Protein AF-A0AA95IXX5-F1 (afdb_monomer)

Secondary structure (DSSP, 8-state):
-----HHHHHHHT------HHHHHHHHHHHHHTT--SSSHHHHHTT-TTS-HHHHHHHHHHHHHTTS-TTS-HHHHHHHHHHHHHHHHHHHHHHH-

Radius of gyration: 15.81 Å; Cα contacts (8 Å, |Δi|>4): 74; chains: 1; bounding box: 34×33×49 Å

Foldseek 3Di:
DPDPDVVVVCVVPVPVPQDPLLLVLLVVVCVVLVPDQACVCCVVLVNNVGTNSVSSSVVSSVLVVVDDPPDDSVVSSVVSVVVCCVSCVVVSVVVD

Structure (mmCIF, N/CA/C/O backbone):
data_AF-A0AA95IXX5-F1
#
_entry.id   AF-A0AA95IXX5-F1
#
loop_
_atom_site.group_PDB
_atom_site.id
_atom_site.type_symbol
_atom_site.label_atom_id
_atom_site.label_alt_id
_atom_site.label_comp_id
_atom_site.label_asym_id
_atom_site.label_entity_id
_atom_site.label_seq_id
_atom_site.pdbx_PDB_ins_code
_atom_site.Cartn_x
_atom_site.Cartn_y
_atom_site.Cartn_z
_atom_site.occupancy
_atom_site.B_iso_or_equiv
_atom_site.auth_seq_id
_atom_site.auth_comp_id
_atom_site.auth_asym_id
_atom_site.auth_atom_id
_atom_site.pdbx_PDB_model_num
ATOM 1 N N . MET A 1 1 ? -12.389 22.832 -36.471 1.00 48.38 1 MET A N 1
ATOM 2 C CA . MET A 1 1 ? -11.699 22.339 -35.260 1.00 48.38 1 MET A CA 1
ATOM 3 C C . MET A 1 1 ? -12.531 21.217 -34.672 1.00 48.38 1 MET A C 1
ATOM 5 O O . MET A 1 1 ? -13.724 21.449 -34.508 1.00 48.38 1 MET A O 1
ATOM 9 N N . PRO A 1 2 ? -11.972 20.029 -34.395 1.00 60.81 2 PRO A N 1
ATOM 10 C CA . PRO A 1 2 ? -12.701 19.025 -33.633 1.00 60.81 2 PRO A CA 1
ATOM 11 C C . PRO A 1 2 ? -12.944 19.584 -32.226 1.00 60.81 2 PRO A C 1
ATOM 13 O O . PRO A 1 2 ? -12.017 20.066 -31.574 1.00 60.81 2 PRO A O 1
ATOM 16 N N . VAL A 1 3 ? -14.204 19.593 -31.801 1.00 70.75 3 VAL A N 1
ATOM 17 C CA . VAL A 1 3 ? -14.589 19.969 -30.441 1.00 70.75 3 VAL A CA 1
ATOM 18 C C . VAL A 1 3 ? -14.249 18.776 -29.565 1.00 70.75 3 VAL A C 1
ATOM 20 O O . VAL A 1 3 ? -14.853 17.715 -29.695 1.00 70.75 3 VAL A O 1
ATOM 23 N N . ILE A 1 4 ? -13.221 18.925 -28.736 1.00 72.00 4 ILE A N 1
ATOM 24 C CA . ILE A 1 4 ? -12.870 17.910 -27.751 1.00 72.00 4 ILE A CA 1
ATOM 25 C C . ILE A 1 4 ? -13.918 17.982 -26.641 1.00 72.00 4 ILE A C 1
ATOM 27 O O . ILE A 1 4 ? -14.015 18.986 -25.937 1.00 72.00 4 ILE A O 1
ATOM 31 N N . ASP A 1 5 ? -14.712 16.924 -26.508 1.00 80.62 5 ASP A N 1
ATOM 32 C CA . ASP A 1 5 ? -15.669 16.774 -25.418 1.00 80.62 5 ASP A CA 1
ATOM 33 C C . ASP A 1 5 ? -14.917 16.354 -24.144 1.00 80.62 5 ASP A C 1
ATOM 35 O O . ASP A 1 5 ? -14.542 15.194 -23.945 1.00 80.62 5 ASP A O 1
ATOM 39 N N . TYR A 1 6 ? -14.647 17.341 -23.290 1.00 69.25 6 TYR A N 1
ATOM 40 C CA . TYR A 1 6 ? -13.951 17.142 -22.022 1.00 69.25 6 TYR A CA 1
ATOM 41 C C . TYR A 1 6 ? -14.753 16.300 -21.021 1.00 69.25 6 TYR A C 1
ATOM 43 O O . TYR A 1 6 ? -14.145 15.676 -20.149 1.00 69.25 6 TYR A O 1
ATOM 51 N N . GLU A 1 7 ? -16.085 16.246 -21.130 1.00 71.00 7 GLU A N 1
ATOM 52 C CA . GLU A 1 7 ? -16.908 15.380 -20.281 1.00 71.00 7 GLU A CA 1
ATOM 53 C C . GLU A 1 7 ? -16.786 13.921 -20.715 1.00 71.00 7 GLU A C 1
ATOM 55 O O . GLU A 1 7 ? -16.570 13.053 -19.866 1.00 71.00 7 GLU A O 1
ATOM 60 N N . GLN A 1 8 ? -16.811 13.648 -22.023 1.00 67.94 8 GLN A N 1
ATOM 61 C CA . GLN A 1 8 ? -16.543 12.304 -22.548 1.00 67.94 8 GLN A CA 1
ATOM 62 C C . GLN A 1 8 ? -15.124 11.840 -22.225 1.00 67.94 8 GLN A C 1
ATOM 64 O O . GLN A 1 8 ? -14.942 10.699 -21.805 1.00 67.94 8 GLN A O 1
ATOM 69 N N . LEU A 1 9 ? -14.123 12.721 -22.329 1.00 65.75 9 LEU A N 1
ATOM 70 C CA . LEU A 1 9 ? -12.763 12.401 -21.888 1.00 65.75 9 LEU A CA 1
ATOM 71 C C . LEU A 1 9 ? -12.697 12.125 -20.384 1.00 65.75 9 LEU A C 1
ATOM 73 O O . LEU A 1 9 ? -12.040 11.175 -19.985 1.00 65.75 9 LEU A O 1
ATOM 77 N N . ARG A 1 10 ? -13.396 12.890 -19.538 1.00 58.09 10 ARG A N 1
ATOM 78 C CA . ARG A 1 10 ? -13.449 12.631 -18.088 1.00 58.09 10 ARG A CA 1
ATOM 79 C C . ARG A 1 10 ? -14.148 11.320 -17.736 1.00 58.09 10 ARG A C 1
ATOM 81 O O . ARG A 1 10 ? -13.743 10.665 -16.781 1.00 58.09 10 ARG A O 1
ATOM 88 N N . GLN A 1 11 ? -15.189 10.940 -18.473 1.00 58.00 11 GLN A N 1
ATOM 89 C CA . GLN A 1 11 ? -15.892 9.673 -18.268 1.00 58.00 11 GLN A CA 1
ATOM 90 C C . GLN A 1 11 ? -15.085 8.476 -18.789 1.00 58.00 11 GLN A C 1
ATOM 92 O O . GLN A 1 11 ? -15.045 7.446 -18.119 1.00 58.00 11 GLN A O 1
ATOM 97 N N . ALA A 1 12 ? -14.407 8.626 -19.932 1.00 57.88 12 ALA A N 1
ATOM 98 C CA . ALA A 1 12 ? -13.519 7.615 -20.505 1.00 57.88 12 ALA A CA 1
ATOM 99 C C . ALA A 1 12 ? -12.213 7.460 -19.709 1.00 57.88 12 ALA A C 1
ATOM 101 O O . ALA A 1 12 ? -11.683 6.361 -19.587 1.00 57.88 12 ALA A O 1
ATOM 102 N N . MET A 1 13 ? -11.716 8.554 -19.129 1.00 54.12 13 MET A N 1
ATOM 103 C CA . MET A 1 13 ? -10.560 8.591 -18.241 1.00 54.12 13 MET A CA 1
ATOM 104 C C . MET A 1 13 ? -10.978 8.596 -16.775 1.00 54.12 13 MET A C 1
ATOM 106 O O . MET A 1 13 ? -10.313 9.281 -16.006 1.00 54.12 13 MET A O 1
ATOM 110 N N . LYS A 1 14 ? -12.046 7.905 -16.346 1.00 49.97 14 LYS A N 1
ATOM 111 C CA . LYS A 1 14 ? -12.239 7.690 -14.903 1.00 49.97 14 LYS A CA 1
ATOM 112 C C . LYS A 1 14 ? -10.989 6.955 -14.414 1.00 49.97 14 LYS A C 1
ATOM 114 O O . LYS A 1 14 ? -10.883 5.756 -14.667 1.00 49.97 14 LYS A O 1
ATOM 119 N N . PRO A 1 15 ? -10.018 7.635 -13.773 1.00 56.25 15 PRO A N 1
ATOM 120 C CA . PRO A 1 15 ? -8.970 6.884 -13.117 1.00 56.25 15 PRO A CA 1
ATOM 121 C C . PRO A 1 15 ? -9.706 6.094 -12.040 1.00 56.25 15 PRO A C 1
ATOM 123 O O . PRO A 1 15 ? -10.640 6.648 -11.454 1.00 56.25 15 PRO A O 1
ATOM 126 N N . ASP A 1 16 ? -9.349 4.831 -11.807 1.00 65.00 16 ASP A N 1
ATOM 127 C CA . ASP A 1 16 ? -9.886 4.085 -10.665 1.00 65.00 16 ASP A CA 1
ATOM 128 C C . ASP A 1 16 ? -9.915 5.026 -9.465 1.00 65.00 16 ASP A C 1
ATOM 130 O O . ASP A 1 16 ? -8.875 5.564 -9.071 1.00 65.00 16 ASP A O 1
ATOM 134 N N . LEU A 1 17 ? -11.122 5.397 -9.032 1.00 77.69 17 LEU A N 1
ATOM 135 C CA . LEU A 1 17 ? -11.292 6.564 -8.184 1.00 77.69 17 LEU A CA 1
ATOM 136 C C . LEU A 1 17 ? -10.877 6.130 -6.784 1.00 77.69 17 LEU A C 1
ATOM 138 O O . LEU A 1 17 ? -11.660 5.535 -6.050 1.00 77.69 17 LEU A O 1
ATOM 142 N N . ILE A 1 18 ? -9.602 6.342 -6.469 1.00 85.44 18 ILE A N 1
ATOM 143 C CA . ILE A 1 18 ? -9.003 5.927 -5.206 1.00 85.44 18 ILE A CA 1
ATO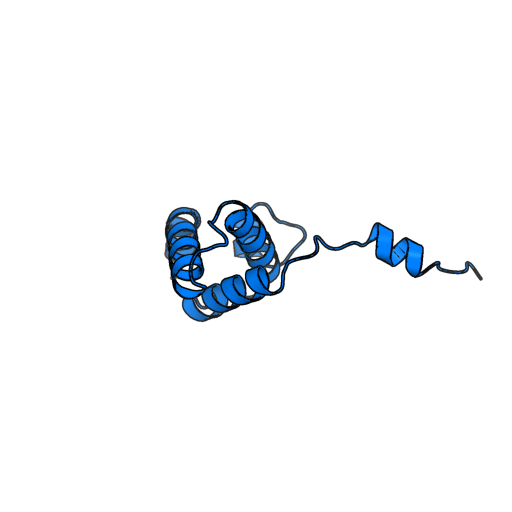M 144 C C . ILE A 1 18 ? -9.587 6.801 -4.099 1.00 85.44 18 ILE A C 1
ATOM 146 O O . ILE A 1 18 ? -9.540 8.031 -4.183 1.00 85.44 18 ILE A O 1
ATOM 150 N N . SER A 1 19 ? -10.130 6.175 -3.057 1.00 90.75 19 SER A N 1
ATOM 151 C CA . SER A 1 19 ? -10.676 6.887 -1.911 1.00 90.75 19 SER A CA 1
ATOM 152 C C . SER A 1 19 ? -9.584 7.676 -1.185 1.00 90.75 19 SER A C 1
ATOM 154 O O . SER A 1 19 ? -8.394 7.337 -1.211 1.00 90.75 19 SER A O 1
ATOM 156 N N . GLN A 1 20 ? -9.992 8.740 -0.492 1.00 91.12 20 GLN A N 1
ATOM 157 C CA . GLN A 1 20 ? -9.061 9.522 0.319 1.00 91.12 20 GLN A CA 1
ATOM 158 C C . GLN A 1 20 ? -8.435 8.669 1.435 1.00 91.12 20 GLN A C 1
ATOM 160 O O . GLN A 1 20 ? -7.275 8.868 1.784 1.00 91.12 20 GLN A O 1
ATOM 165 N N . GLU A 1 21 ? -9.176 7.700 1.971 1.00 92.12 21 GLU A N 1
ATOM 166 C CA . GLU A 1 21 ? -8.690 6.762 2.989 1.00 92.12 21 GLU A CA 1
ATOM 167 C C . GLU A 1 21 ? -7.596 5.851 2.438 1.00 92.12 21 GLU A C 1
ATOM 169 O O . GLU A 1 21 ? -6.522 5.773 3.032 1.00 92.12 21 GLU A O 1
ATOM 174 N N . ALA A 1 22 ? -7.810 5.257 1.260 1.00 93.88 22 ALA A N 1
ATOM 175 C CA . ALA A 1 22 ? -6.800 4.452 0.578 1.00 93.88 22 ALA A CA 1
ATOM 176 C C . ALA A 1 22 ? -5.532 5.270 0.303 1.00 93.88 22 ALA A C 1
ATOM 178 O O . ALA A 1 22 ? -4.416 4.800 0.532 1.00 93.88 22 ALA A O 1
ATOM 179 N N . CYS A 1 23 ? -5.698 6.525 -0.126 1.00 94.31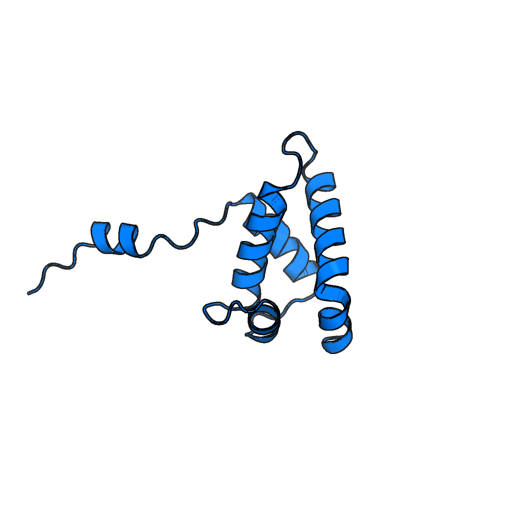 23 CYS A N 1
ATOM 180 C CA . CYS A 1 23 ? -4.580 7.445 -0.314 1.00 94.31 23 CYS A CA 1
ATOM 181 C C . CYS A 1 23 ? -3.819 7.705 0.990 1.00 94.31 23 CYS A C 1
ATOM 183 O O . CYS A 1 23 ? -2.590 7.699 0.982 1.00 94.31 23 CYS A O 1
ATOM 185 N N . ASN A 1 24 ? -4.526 7.926 2.100 1.00 95.56 24 ASN A N 1
ATOM 186 C CA . ASN A 1 24 ? -3.910 8.213 3.392 1.00 95.56 24 ASN A CA 1
ATOM 187 C C . ASN A 1 24 ? -3.100 7.018 3.909 1.00 95.56 24 ASN A C 1
ATOM 189 O O . ASN A 1 24 ? -1.936 7.200 4.259 1.00 95.56 24 ASN A O 1
ATOM 193 N N . PHE A 1 25 ? -3.669 5.810 3.894 1.00 96.00 25 PHE A N 1
ATOM 194 C CA . PHE A 1 25 ? -2.962 4.611 4.352 1.00 96.00 25 PHE A CA 1
ATOM 195 C C . PHE A 1 25 ? -1.766 4.272 3.459 1.00 96.00 25 PHE A C 1
ATOM 197 O O . PHE A 1 25 ? -0.679 4.002 3.962 1.00 96.00 25 PHE A O 1
ATOM 204 N N . ALA A 1 26 ? -1.912 4.379 2.135 1.00 96.25 26 ALA A N 1
ATOM 205 C CA . ALA A 1 26 ? -0.787 4.186 1.224 1.00 96.25 26 ALA A CA 1
ATOM 206 C C . ALA A 1 26 ? 0.324 5.225 1.447 1.00 96.25 26 ALA A C 1
ATOM 208 O O . ALA A 1 26 ? 1.499 4.878 1.431 1.00 96.25 26 ALA A O 1
ATOM 209 N N . ASN A 1 27 ? -0.021 6.494 1.689 1.00 96.00 27 ASN A N 1
ATOM 210 C CA . ASN A 1 27 ? 0.974 7.526 1.985 1.00 96.00 27 ASN A CA 1
ATOM 211 C C . ASN A 1 27 ? 1.688 7.276 3.324 1.00 96.00 27 ASN A C 1
ATOM 213 O O . ASN A 1 27 ? 2.880 7.560 3.424 1.00 96.00 27 ASN A O 1
ATOM 217 N N . GLN A 1 28 ? 0.993 6.729 4.328 1.00 96.81 28 GLN A N 1
ATOM 218 C CA . GLN A 1 28 ? 1.622 6.303 5.581 1.00 96.81 28 GLN A CA 1
ATOM 219 C C . GLN A 1 28 ? 2.628 5.169 5.341 1.00 96.81 28 GLN A C 1
ATOM 221 O O . GLN A 1 28 ? 3.770 5.296 5.770 1.00 96.81 28 GLN A O 1
ATOM 226 N N . LEU A 1 29 ? 2.267 4.142 4.562 1.00 95.88 29 LEU A N 1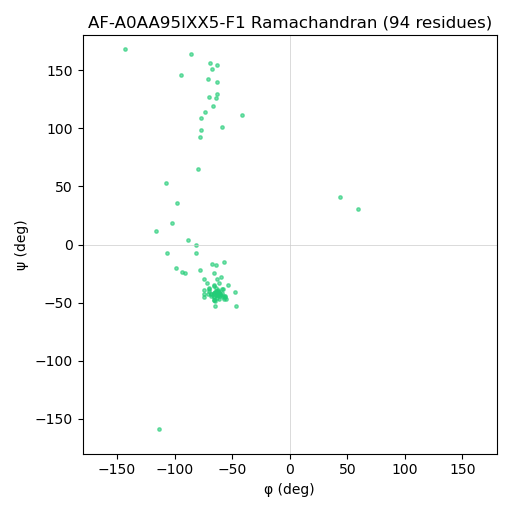
ATOM 227 C CA . LEU A 1 29 ? 3.195 3.072 4.173 1.00 95.88 29 LEU A CA 1
ATOM 228 C C . LEU A 1 29 ? 4.396 3.598 3.371 1.00 95.88 29 LEU A C 1
ATOM 230 O O . LEU A 1 29 ? 5.529 3.205 3.631 1.00 95.88 29 LEU A O 1
ATOM 234 N N . ILE A 1 30 ? 4.172 4.511 2.417 1.00 94.88 30 ILE A N 1
ATOM 235 C CA . ILE A 1 30 ? 5.250 5.139 1.631 1.00 94.88 30 ILE A CA 1
ATOM 236 C C . ILE A 1 30 ? 6.250 5.837 2.550 1.00 94.88 30 ILE A C 1
ATOM 238 O O . ILE A 1 30 ? 7.456 5.705 2.350 1.00 94.88 30 ILE A O 1
ATOM 242 N N . ALA A 1 31 ? 5.752 6.587 3.534 1.00 94.75 31 ALA A N 1
ATOM 243 C CA . ALA A 1 31 ? 6.596 7.285 4.490 1.00 94.75 31 ALA A CA 1
ATOM 244 C C . ALA A 1 31 ? 7.331 6.308 5.420 1.00 94.75 31 ALA A C 1
ATOM 246 O O . ALA A 1 31 ? 8.520 6.492 5.662 1.00 94.75 31 ALA A O 1
ATOM 247 N N . GLU A 1 32 ? 6.641 5.274 5.908 1.00 94.94 32 GLU A N 1
ATOM 248 C CA . GLU A 1 32 ? 7.179 4.298 6.859 1.00 94.94 32 GLU A CA 1
ATOM 249 C C . GLU A 1 32 ? 8.270 3.406 6.245 1.00 94.94 32 GLU A C 1
ATOM 251 O O . GLU A 1 32 ? 9.303 3.187 6.871 1.00 94.94 32 GLU A O 1
ATOM 256 N N . TYR A 1 33 ? 8.071 2.935 5.012 1.00 91.94 33 TYR A N 1
ATOM 257 C CA . TYR A 1 33 ? 9.007 2.055 4.298 1.00 91.94 33 TYR A CA 1
ATOM 258 C C . TYR A 1 33 ? 9.836 2.795 3.243 1.00 91.94 33 TYR A C 1
ATOM 260 O O . TYR A 1 33 ? 10.355 2.174 2.318 1.00 91.94 33 TYR A O 1
ATOM 268 N N . HIS A 1 34 ? 9.911 4.127 3.334 1.00 91.38 34 HIS A N 1
ATOM 269 C CA . HIS A 1 34 ? 10.676 4.992 2.428 1.00 91.38 34 HIS A CA 1
ATOM 270 C C . HIS A 1 34 ? 10.532 4.629 0.936 1.00 91.38 34 HIS A C 1
ATOM 272 O O . HIS A 1 34 ? 11.500 4.662 0.174 1.00 91.38 34 HIS A O 1
ATOM 278 N N . ILE A 1 35 ? 9.313 4.281 0.509 1.00 89.69 35 ILE A N 1
ATOM 279 C CA . ILE A 1 35 ? 9.064 3.746 -0.832 1.00 89.69 35 ILE A CA 1
ATOM 280 C C . ILE A 1 35 ? 9.336 4.829 -1.874 1.00 89.69 35 ILE A C 1
ATOM 282 O O . ILE A 1 35 ? 8.674 5.873 -1.920 1.00 89.69 35 ILE A O 1
ATOM 286 N N . ILE A 1 36 ? 10.297 4.561 -2.752 1.00 90.25 36 ILE A N 1
ATOM 287 C CA . ILE A 1 36 ? 10.685 5.475 -3.824 1.00 90.25 36 ILE A CA 1
ATOM 288 C C . ILE A 1 36 ? 9.581 5.519 -4.884 1.00 90.25 36 ILE A C 1
ATOM 290 O O . ILE A 1 36 ? 8.956 4.513 -5.219 1.00 90.25 36 ILE A O 1
ATOM 294 N N . ASN A 1 37 ? 9.340 6.707 -5.439 1.00 90.50 37 ASN A N 1
ATOM 295 C CA . ASN A 1 37 ? 8.386 6.892 -6.527 1.00 90.50 37 ASN A CA 1
ATOM 296 C C . ASN A 1 37 ? 8.985 6.478 -7.885 1.00 90.50 37 ASN A C 1
ATOM 298 O O . ASN A 1 37 ? 9.216 7.320 -8.752 1.00 90.50 37 ASN A O 1
ATOM 302 N N . ASN A 1 38 ? 9.289 5.192 -8.037 1.00 89.69 38 ASN A N 1
ATOM 303 C CA . ASN A 1 38 ? 9.829 4.584 -9.255 1.00 89.69 38 ASN A CA 1
ATOM 304 C C . ASN A 1 38 ? 8.818 3.596 -9.868 1.00 89.69 38 ASN A C 1
ATOM 306 O O . ASN A 1 38 ? 7.618 3.726 -9.628 1.00 89.69 38 ASN A O 1
ATOM 310 N N . ALA A 1 39 ? 9.283 2.660 -10.697 1.00 89.19 39 ALA A N 1
ATOM 311 C CA . ALA A 1 39 ? 8.448 1.611 -11.277 1.00 89.19 39 ALA A CA 1
ATOM 312 C C . ALA A 1 39 ? 8.557 0.270 -10.529 1.00 89.19 39 ALA A C 1
ATOM 314 O O . ALA A 1 39 ? 7.636 -0.526 -10.626 1.00 89.19 39 ALA A O 1
ATOM 315 N N . ASP A 1 40 ? 9.615 0.029 -9.751 1.00 89.50 40 ASP A N 1
ATOM 316 C CA . ASP A 1 40 ? 9.966 -1.300 -9.225 1.00 89.50 40 ASP A CA 1
ATOM 317 C C . ASP A 1 40 ? 8.841 -1.976 -8.429 1.00 89.50 40 ASP A C 1
ATOM 319 O O . ASP A 1 40 ? 8.530 -3.144 -8.660 1.00 89.50 40 ASP A O 1
ATOM 323 N N . LEU A 1 41 ? 8.196 -1.251 -7.506 1.00 89.56 41 LEU A N 1
ATOM 324 C CA . LEU A 1 41 ? 7.083 -1.808 -6.731 1.00 89.56 41 LEU A CA 1
ATOM 325 C C . LEU A 1 41 ? 5.846 -2.005 -7.615 1.00 89.56 41 LEU A C 1
ATOM 327 O O . LEU A 1 41 ? 5.137 -2.994 -7.467 1.00 89.56 41 LEU A O 1
ATOM 331 N N . ALA A 1 42 ? 5.592 -1.092 -8.554 1.00 91.69 42 ALA A N 1
ATOM 332 C CA . ALA A 1 42 ? 4.493 -1.252 -9.50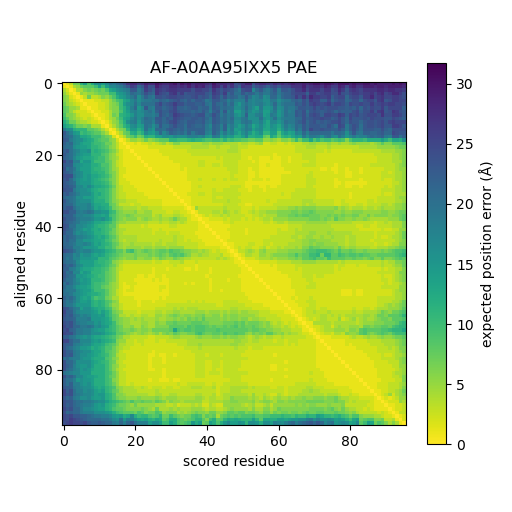0 1.00 91.69 42 ALA A CA 1
ATOM 333 C C . ALA A 1 42 ? 4.705 -2.471 -10.413 1.00 91.69 42 ALA A C 1
ATOM 335 O O . ALA A 1 42 ? 3.772 -3.238 -10.627 1.00 91.69 42 ALA A O 1
ATOM 336 N N . GLU A 1 43 ? 5.927 -2.703 -10.889 1.00 90.94 43 GLU A N 1
ATOM 337 C CA . GLU A 1 43 ? 6.300 -3.896 -11.653 1.00 90.94 43 GLU A CA 1
ATOM 338 C C . GLU A 1 43 ? 6.150 -5.167 -10.817 1.00 90.94 43 GLU A C 1
ATOM 340 O O . GLU A 1 43 ? 5.575 -6.143 -11.296 1.00 90.94 43 GLU A O 1
ATOM 345 N N . TRP A 1 44 ? 6.576 -5.140 -9.550 1.00 89.88 44 TRP A N 1
ATOM 346 C CA . TRP A 1 44 ? 6.369 -6.249 -8.615 1.00 89.88 44 TRP A CA 1
ATOM 347 C C . TRP A 1 44 ? 4.887 -6.599 -8.446 1.00 89.88 44 TRP A C 1
ATOM 349 O O . TRP A 1 44 ? 4.510 -7.765 -8.360 1.00 89.88 44 TRP A O 1
ATOM 359 N N . MET A 1 45 ? 4.035 -5.576 -8.428 1.00 90.12 45 MET A N 1
ATOM 360 C CA . MET A 1 45 ? 2.583 -5.700 -8.312 1.00 90.12 45 MET A CA 1
ATOM 361 C C . MET A 1 45 ? 1.888 -6.033 -9.638 1.00 90.12 45 MET A C 1
ATOM 363 O O . MET A 1 45 ? 0.666 -6.171 -9.650 1.00 90.12 45 MET A O 1
ATOM 367 N N . ASN A 1 46 ? 2.638 -6.173 -10.739 1.00 89.62 46 ASN A N 1
ATOM 368 C CA . ASN A 1 46 ? 2.115 -6.347 -12.097 1.00 89.62 46 ASN A CA 1
ATOM 369 C C . ASN A 1 46 ? 1.220 -5.171 -12.563 1.00 89.62 46 ASN A C 1
ATOM 371 O O . ASN A 1 46 ? 0.297 -5.333 -13.358 1.00 89.62 46 ASN A O 1
ATOM 375 N N . GLU A 1 47 ? 1.501 -3.964 -12.065 1.00 87.94 47 GLU A N 1
ATOM 376 C CA . GLU A 1 47 ? 0.786 -2.710 -12.332 1.00 87.94 47 GLU A CA 1
ATOM 377 C C . GLU A 1 47 ? 1.613 -1.777 -13.237 1.00 87.94 47 GLU A C 1
ATOM 379 O O . GLU A 1 47 ? 1.831 -0.602 -12.937 1.00 87.94 47 GLU A O 1
ATOM 384 N N . HIS A 1 48 ? 2.068 -2.292 -14.383 1.00 83.50 48 HIS A N 1
ATOM 385 C CA . HIS A 1 48 ? 3.001 -1.613 -15.302 1.00 83.50 48 HIS A CA 1
ATOM 386 C C . HIS A 1 48 ? 2.546 -0.241 -15.829 1.0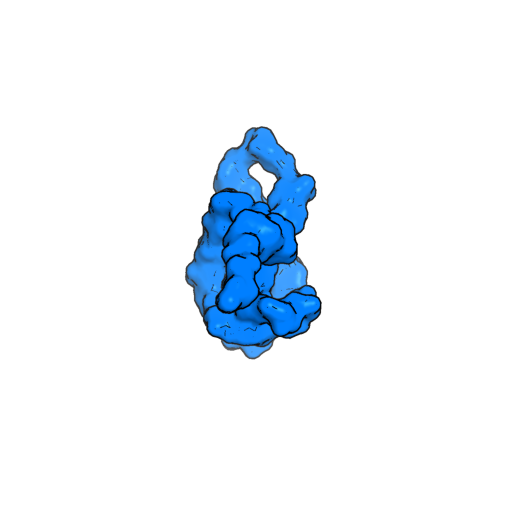0 83.50 48 HIS A C 1
ATOM 388 O O . HIS A 1 48 ? 3.333 0.506 -16.404 1.00 83.50 48 HIS A O 1
ATOM 394 N N . HIS A 1 49 ? 1.268 0.096 -15.676 1.00 83.44 49 HIS A N 1
ATOM 395 C CA . HIS A 1 49 ? 0.694 1.353 -16.144 1.00 83.44 49 HIS A CA 1
ATOM 396 C C . HIS A 1 49 ? 0.801 2.489 -15.110 1.00 83.44 49 HIS A C 1
ATOM 398 O O . HIS A 1 49 ? 0.272 3.582 -15.338 1.00 83.44 49 HIS A O 1
ATOM 404 N N . CYS A 1 50 ? 1.445 2.257 -13.961 1.00 87.31 50 CYS A N 1
ATOM 405 C CA . CYS A 1 50 ? 1.578 3.254 -12.907 1.00 87.31 50 CYS A CA 1
ATOM 406 C C . CYS A 1 50 ? 2.933 3.207 -12.183 1.00 87.31 50 CYS A C 1
ATOM 408 O O . CYS A 1 50 ? 3.731 2.301 -12.377 1.00 87.31 50 CYS A O 1
ATOM 410 N N . ASN A 1 51 ? 3.210 4.237 -11.376 1.00 91.81 51 ASN A N 1
ATOM 411 C CA . ASN A 1 51 ? 4.383 4.271 -10.500 1.00 91.81 51 ASN A CA 1
ATOM 412 C C . ASN A 1 51 ? 4.090 3.586 -9.159 1.00 91.81 51 ASN A C 1
ATOM 414 O O . ASN A 1 51 ? 2.930 3.412 -8.782 1.00 91.81 51 ASN A O 1
ATOM 418 N N . SER A 1 52 ? 5.143 3.259 -8.412 1.00 92.12 52 SER A N 1
ATOM 419 C CA . SER A 1 52 ? 5.107 2.591 -7.107 1.00 92.12 52 SER A CA 1
ATOM 420 C C . SER A 1 52 ? 4.101 3.224 -6.140 1.00 92.12 52 SER A C 1
ATOM 422 O O . SER A 1 52 ? 3.352 2.522 -5.463 1.00 92.12 52 SER A O 1
ATOM 424 N N . HIS A 1 53 ? 4.009 4.558 -6.106 1.00 94.38 53 HIS A N 1
ATOM 425 C CA . HIS A 1 53 ? 3.064 5.258 -5.229 1.00 94.38 53 HIS A CA 1
ATOM 426 C C . HIS A 1 53 ? 1.609 5.047 -5.647 1.00 94.38 53 HIS A C 1
ATOM 428 O O . HIS A 1 53 ? 0.746 4.815 -4.802 1.00 94.38 53 HIS A O 1
ATOM 434 N N . ARG A 1 54 ? 1.312 5.135 -6.946 1.00 92.56 54 ARG A N 1
ATOM 435 C CA . ARG A 1 54 ? -0.039 4.907 -7.469 1.00 92.56 54 ARG A CA 1
ATOM 436 C C . ARG A 1 54 ? -0.434 3.435 -7.366 1.00 92.56 54 ARG A C 1
ATOM 438 O O . ARG A 1 54 ? -1.568 3.174 -6.972 1.00 92.56 54 ARG A O 1
ATOM 445 N N . ALA A 1 55 ? 0.485 2.509 -7.634 1.00 93.62 55 ALA A N 1
ATOM 446 C CA . ALA A 1 55 ? 0.272 1.076 -7.444 1.00 93.62 55 ALA A CA 1
ATOM 447 C C . ALA A 1 55 ? -0.112 0.775 -5.991 1.00 93.62 55 ALA A C 1
ATOM 449 O O . ALA A 1 55 ? -1.129 0.131 -5.735 1.00 93.62 55 ALA A O 1
ATOM 450 N N . LEU A 1 56 ? 0.624 1.341 -5.027 1.00 94.50 56 LEU A N 1
ATOM 451 C CA . LEU A 1 56 ? 0.336 1.135 -3.611 1.00 94.50 56 LEU A CA 1
ATOM 452 C C . LEU A 1 56 ? -1.021 1.710 -3.192 1.00 94.50 56 LEU A C 1
ATOM 454 O O . LEU A 1 56 ? -1.738 1.099 -2.406 1.00 94.50 56 LEU A O 1
ATOM 458 N N . ARG A 1 57 ? -1.413 2.860 -3.746 1.00 95.12 57 ARG A N 1
ATOM 459 C CA . ARG A 1 57 ? -2.740 3.451 -3.514 1.00 95.12 57 ARG A CA 1
ATOM 460 C C . ARG A 1 57 ? -3.871 2.576 -4.062 1.00 95.12 57 ARG A C 1
ATOM 462 O O . ARG A 1 57 ? -4.892 2.427 -3.394 1.00 95.12 57 ARG A O 1
ATOM 469 N N . LEU A 1 58 ? -3.687 1.974 -5.239 1.00 92.69 58 LEU A N 1
ATOM 470 C CA . LEU A 1 58 ? -4.642 1.014 -5.807 1.00 92.69 58 LEU A CA 1
ATOM 471 C C . LEU A 1 58 ? -4.728 -0.254 -4.955 1.00 92.69 58 LEU A C 1
ATOM 473 O O . LEU A 1 58 ? -5.821 -0.750 -4.692 1.00 92.69 58 LEU A O 1
ATOM 477 N N . TRP A 1 59 ? -3.595 -0.758 -4.474 1.00 94.69 59 TRP A N 1
ATOM 478 C CA . TRP A 1 59 ? -3.582 -1.910 -3.579 1.00 94.69 59 TRP A CA 1
ATOM 479 C C . TRP A 1 59 ? -4.242 -1.607 -2.237 1.00 94.69 59 TRP A C 1
ATOM 481 O O . TRP A 1 59 ? -5.109 -2.369 -1.824 1.00 94.69 59 TRP A O 1
ATOM 491 N N . ALA A 1 60 ? -3.954 -0.463 -1.613 1.00 94.62 60 ALA A N 1
ATOM 492 C CA . ALA A 1 60 ? -4.613 -0.050 -0.375 1.00 94.62 60 ALA A CA 1
ATOM 493 C C . ALA A 1 60 ? -6.136 0.066 -0.555 1.00 94.62 60 ALA A C 1
ATOM 495 O O . ALA A 1 60 ? -6.895 -0.354 0.314 1.00 94.62 60 ALA A O 1
ATOM 496 N N . GLN A 1 61 ? -6.598 0.559 -1.710 1.00 93.94 61 GLN A N 1
ATOM 497 C CA . GLN A 1 61 ? -8.021 0.588 -2.060 1.00 93.94 61 GLN A CA 1
ATOM 498 C C . GLN A 1 61 ? -8.638 -0.816 -2.137 1.00 93.94 61 GLN A C 1
ATOM 500 O O . GLN A 1 61 ? -9.768 -1.009 -1.681 1.00 93.94 61 GLN A O 1
ATOM 505 N N . ARG A 1 62 ? -7.917 -1.791 -2.706 1.00 92.94 62 ARG A N 1
ATOM 506 C CA . ARG A 1 62 ? -8.357 -3.194 -2.763 1.00 92.94 62 ARG A CA 1
ATOM 507 C C . ARG A 1 62 ? -8.420 -3.797 -1.360 1.00 92.94 62 ARG A C 1
ATOM 509 O O . ARG A 1 62 ? -9.441 -4.385 -1.019 1.00 92.94 62 ARG A O 1
ATOM 516 N N . GLN A 1 63 ? -7.407 -3.575 -0.521 1.00 93.50 63 GLN A N 1
ATOM 517 C CA . GLN A 1 63 ? -7.404 -4.098 0.850 1.00 93.50 63 GLN A CA 1
ATOM 518 C C . GLN A 1 63 ? -8.512 -3.487 1.708 1.00 93.50 63 GLN A C 1
ATOM 520 O O . GLN A 1 63 ? -9.220 -4.212 2.398 1.00 93.50 63 GLN A O 1
ATOM 525 N N . LEU A 1 64 ? -8.757 -2.179 1.587 1.00 91.00 64 LEU A N 1
ATOM 526 C CA . LEU A 1 64 ? -9.840 -1.514 2.316 1.00 91.00 64 LEU A CA 1
ATOM 527 C C . LEU A 1 64 ? -11.227 -2.075 2.016 1.00 91.00 64 LEU A C 1
ATOM 529 O O . LEU A 1 64 ? -12.106 -2.002 2.865 1.00 91.00 64 LEU A O 1
ATOM 533 N N . SER A 1 65 ? -11.443 -2.632 0.824 1.00 87.94 65 SER A N 1
ATOM 534 C CA . SER A 1 65 ? -12.722 -3.276 0.507 1.00 87.94 65 SER A CA 1
ATOM 535 C C . SER A 1 65 ? -12.975 -4.559 1.309 1.00 87.94 65 SER A C 1
ATOM 537 O O . SER A 1 65 ? -14.120 -4.997 1.384 1.00 87.94 65 SER A O 1
ATOM 539 N N . SER A 1 66 ? -11.926 -5.130 1.911 1.00 87.31 66 SER A N 1
ATOM 540 C CA . SER A 1 66 ? -11.963 -6.377 2.685 1.00 87.31 66 SER A CA 1
ATOM 541 C C . SER A 1 66 ? -11.845 -6.166 4.200 1.00 87.31 66 SER A C 1
ATOM 543 O O . SER A 1 66 ? -11.992 -7.129 4.946 1.00 87.31 66 SER A O 1
ATOM 545 N N . ILE A 1 67 ? -11.576 -4.938 4.654 1.00 89.06 67 ILE A N 1
ATOM 546 C CA . ILE A 1 67 ? -11.439 -4.588 6.075 1.00 89.06 67 ILE A CA 1
ATOM 547 C C . ILE A 1 67 ? -12.782 -4.081 6.607 1.00 89.06 67 ILE A C 1
ATOM 549 O O . ILE A 1 67 ? -13.544 -3.431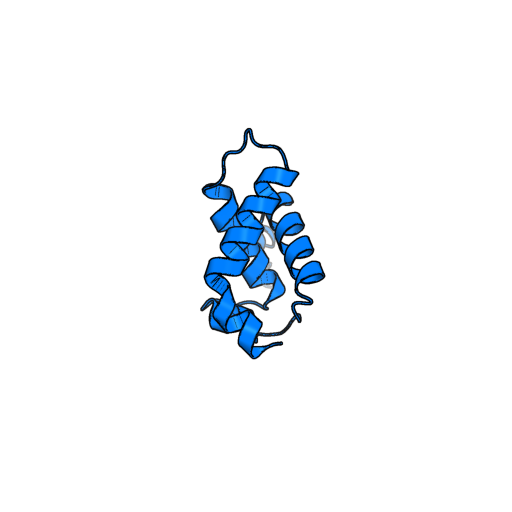 5.883 1.00 89.06 67 ILE A O 1
ATOM 553 N N . ASP A 1 68 ? -13.071 -4.378 7.874 1.00 88.06 68 ASP A N 1
ATOM 554 C CA . ASP A 1 68 ? -14.276 -3.895 8.539 1.00 88.06 68 ASP A CA 1
ATOM 555 C C . A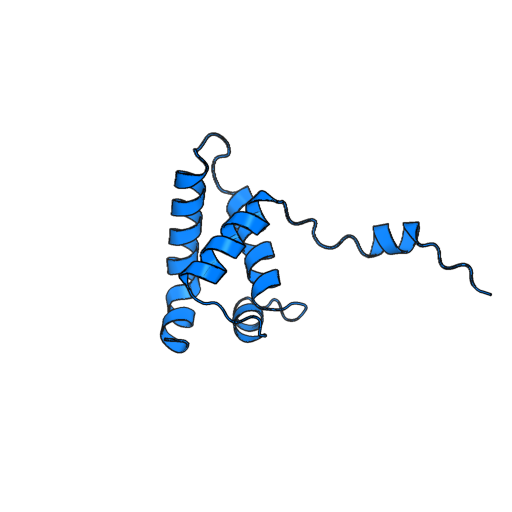SP A 1 68 ? -14.269 -2.356 8.643 1.00 88.06 68 ASP A C 1
ATOM 557 O O . ASP A 1 68 ? -13.302 -1.715 9.068 1.00 88.06 68 ASP A O 1
ATOM 561 N N . LYS A 1 69 ? -15.374 -1.744 8.217 1.00 85.38 69 LYS A N 1
ATOM 562 C CA . LYS A 1 69 ? -15.539 -0.287 8.194 1.00 85.38 69 LYS A CA 1
ATOM 563 C C . LYS A 1 69 ? -15.841 0.291 9.570 1.00 85.38 69 LYS A C 1
ATOM 565 O O . LYS A 1 69 ? -15.606 1.482 9.758 1.00 85.38 69 LYS A O 1
ATOM 570 N N . ASP A 1 70 ? -16.345 -0.527 10.492 1.00 89.00 70 ASP A N 1
ATOM 571 C CA . ASP A 1 70 ? -16.694 -0.100 11.848 1.00 89.00 70 ASP A CA 1
ATOM 572 C C . ASP A 1 70 ? -15.468 -0.054 12.779 1.00 89.00 70 ASP A C 1
ATOM 574 O O . ASP A 1 70 ? -15.540 0.450 13.904 1.00 89.00 70 ASP A O 1
ATOM 578 N N . GLU A 1 71 ? -14.317 -0.536 12.305 1.00 88.12 71 GLU A N 1
ATOM 579 C CA . GLU A 1 71 ? -13.051 -0.417 13.012 1.00 88.12 71 GLU A CA 1
ATOM 580 C C . GLU A 1 71 ? -12.525 1.019 13.069 1.00 88.12 71 GLU A C 1
ATOM 582 O O . GLU A 1 71 ? -12.804 1.884 12.234 1.00 88.12 71 GLU A O 1
ATOM 587 N N . THR A 1 72 ? -11.687 1.276 14.072 1.00 92.44 72 THR A N 1
ATOM 588 C CA . THR A 1 72 ? -10.986 2.551 14.166 1.00 92.44 72 THR A CA 1
ATOM 589 C C . THR A 1 72 ? -9.970 2.679 13.034 1.00 92.44 72 THR A C 1
ATOM 591 O O . THR A 1 72 ? -9.381 1.700 12.578 1.00 92.44 72 THR A O 1
ATOM 594 N N . ARG A 1 73 ? -9.693 3.918 12.616 1.00 90.38 73 ARG A N 1
ATOM 595 C CA . ARG A 1 73 ? -8.679 4.203 11.589 1.00 90.38 73 ARG A CA 1
ATOM 596 C C . ARG A 1 73 ? -7.307 3.597 11.923 1.00 90.38 73 ARG A C 1
ATOM 598 O O . ARG A 1 73 ? -6.596 3.181 11.012 1.00 90.38 73 ARG A O 1
ATOM 605 N N . ASP A 1 74 ? -6.940 3.556 13.202 1.00 92.69 74 ASP A N 1
ATOM 606 C CA . ASP A 1 74 ? -5.662 2.994 13.645 1.00 92.69 74 ASP A CA 1
ATOM 607 C C . ASP A 1 74 ? -5.621 1.470 13.488 1.00 92.69 74 ASP A C 1
ATOM 609 O O . ASP A 1 74 ? -4.595 0.925 13.080 1.00 92.69 74 ASP A O 1
ATOM 613 N N . GLU A 1 75 ? -6.732 0.781 13.764 1.00 94.75 75 GLU A N 1
ATOM 614 C CA . GLU A 1 75 ? -6.823 -0.669 13.579 1.00 94.75 75 GLU A CA 1
ATOM 615 C C . GLU A 1 75 ? -6.843 -1.035 12.090 1.00 94.75 75 GLU A C 1
ATOM 617 O O . GLU A 1 75 ? -6.066 -1.887 11.658 1.00 94.75 75 GLU A O 1
ATOM 622 N N . GLN A 1 76 ? -7.590 -0.285 11.275 1.00 93.69 76 GLN A N 1
ATOM 623 C CA . GLN A 1 76 ? -7.566 -0.433 9.818 1.00 93.69 76 GLN A CA 1
ATOM 624 C C . GLN A 1 76 ? -6.148 -0.253 9.258 1.00 93.69 76 GLN A C 1
ATOM 626 O O . GLN A 1 76 ? -5.694 -1.053 8.436 1.00 93.69 76 GLN A O 1
ATOM 631 N N . TYR A 1 77 ? -5.408 0.762 9.726 1.00 95.31 77 TYR A N 1
ATOM 632 C CA . TYR A 1 77 ? -4.015 0.944 9.316 1.00 95.31 77 TYR A CA 1
ATOM 633 C C . TYR A 1 77 ? -3.125 -0.212 9.776 1.00 95.31 77 TYR A C 1
ATOM 635 O O . TYR A 1 77 ? -2.314 -0.701 8.990 1.00 95.31 77 TYR A O 1
ATOM 643 N N . ARG A 1 78 ? -3.276 -0.683 11.022 1.00 95.25 78 ARG A N 1
ATOM 644 C CA . ARG A 1 78 ? -2.524 -1.834 11.542 1.00 95.25 78 ARG A CA 1
ATOM 645 C C . ARG A 1 78 ? -2.731 -3.070 10.663 1.00 95.25 78 ARG A C 1
ATOM 647 O O . ARG A 1 78 ? -1.750 -3.729 10.319 1.00 95.25 78 ARG A O 1
ATOM 654 N N . GLN A 1 79 ? -3.967 -3.360 10.262 1.00 95.44 79 GLN A N 1
ATOM 655 C CA . GLN A 1 79 ? -4.277 -4.490 9.385 1.00 95.44 79 GLN A CA 1
ATOM 656 C C . GLN A 1 79 ? -3.670 -4.320 7.991 1.00 95.44 79 GLN A C 1
ATOM 658 O O . GLN A 1 79 ? -2.981 -5.221 7.512 1.00 95.44 79 GLN A O 1
ATOM 663 N N . ILE A 1 80 ? -3.831 -3.145 7.371 1.00 95.25 80 ILE A N 1
ATOM 664 C CA . ILE A 1 80 ? -3.203 -2.826 6.077 1.00 95.25 80 ILE A CA 1
ATOM 665 C C . ILE A 1 80 ? -1.687 -2.996 6.148 1.00 95.25 80 ILE A C 1
ATOM 667 O O . ILE A 1 80 ? -1.082 -3.587 5.257 1.00 95.25 80 ILE A O 1
ATOM 671 N N . ARG A 1 81 ? -1.060 -2.504 7.214 1.00 95.75 81 ARG A N 1
ATOM 672 C CA . ARG A 1 81 ? 0.379 -2.618 7.425 1.00 95.75 81 ARG A CA 1
ATOM 673 C C . ARG A 1 81 ? 0.820 -4.073 7.549 1.00 95.75 81 ARG A C 1
ATOM 675 O O . ARG A 1 81 ? 1.815 -4.449 6.936 1.00 95.75 81 ARG A O 1
ATOM 682 N N . HIS A 1 82 ? 0.083 -4.901 8.288 1.00 95.00 82 HIS A N 1
ATOM 683 C CA . HIS A 1 82 ? 0.379 -6.331 8.382 1.00 95.00 82 HIS A CA 1
ATOM 684 C C . HIS A 1 82 ? 0.257 -7.044 7.033 1.00 95.00 82 HIS A C 1
ATOM 686 O O . HIS A 1 82 ? 1.152 -7.811 6.680 1.00 95.00 82 HIS A O 1
ATOM 692 N N . LEU A 1 83 ? -0.792 -6.749 6.260 1.00 94.75 83 LEU A N 1
ATOM 693 C CA . LEU A 1 83 ? -0.953 -7.274 4.902 1.00 94.75 83 LEU A CA 1
ATOM 694 C C . LEU A 1 83 ? 0.202 -6.837 3.998 1.00 94.75 83 LEU A C 1
ATOM 696 O O . LEU A 1 83 ? 0.771 -7.655 3.284 1.00 94.75 83 LEU A O 1
ATOM 700 N N . PHE A 1 84 ? 0.612 -5.571 4.085 1.00 94.12 84 PHE A N 1
ATOM 701 C CA . PHE A 1 84 ? 1.730 -5.056 3.301 1.00 94.12 84 PHE A CA 1
ATOM 702 C C . PHE A 1 84 ? 3.035 -5.792 3.632 1.00 94.12 84 PHE A C 1
ATOM 704 O O . PHE A 1 84 ? 3.748 -6.239 2.739 1.00 94.12 84 PHE A O 1
ATOM 711 N N . GLN A 1 85 ? 3.341 -5.976 4.916 1.00 93.25 85 GLN A N 1
ATOM 712 C CA . GLN A 1 85 ? 4.534 -6.714 5.334 1.00 93.25 85 GLN A CA 1
ATOM 713 C C . GLN A 1 85 ? 4.507 -8.173 4.881 1.00 93.25 85 GLN A C 1
ATOM 715 O O . GLN A 1 85 ? 5.539 -8.705 4.486 1.00 93.25 85 GLN A O 1
ATOM 720 N N . HIS A 1 86 ? 3.342 -8.814 4.936 1.00 92.44 86 HIS A N 1
ATOM 721 C CA . HIS A 1 86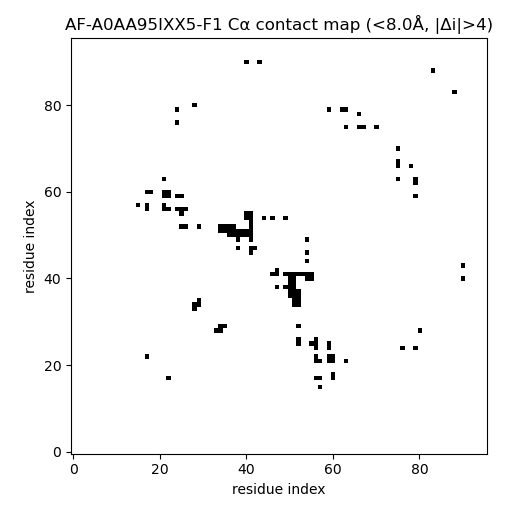 ? 3.175 -10.189 4.490 1.00 92.44 86 HIS A CA 1
ATOM 722 C C . HIS A 1 86 ? 3.401 -10.316 2.974 1.00 92.44 86 HIS A C 1
ATOM 724 O O . HIS A 1 86 ? 4.251 -11.096 2.542 1.00 92.44 86 HIS A O 1
ATOM 730 N N . ASP A 1 87 ? 2.704 -9.500 2.181 1.00 90.12 87 ASP A N 1
ATOM 731 C CA . ASP A 1 87 ? 2.684 -9.596 0.717 1.00 90.12 87 ASP A CA 1
ATOM 732 C C . ASP A 1 87 ? 3.980 -9.084 0.066 1.00 90.12 87 ASP A C 1
ATOM 734 O O . ASP A 1 87 ? 4.381 -9.564 -0.997 1.00 90.12 87 ASP A O 1
ATOM 738 N N . PHE A 1 88 ? 4.655 -8.124 0.708 1.00 89.94 88 PHE A N 1
ATOM 739 C CA . PHE A 1 88 ? 5.826 -7.437 0.157 1.00 89.94 88 PHE A CA 1
ATOM 740 C C . PHE A 1 88 ? 7.118 -7.673 0.945 1.00 89.94 88 PHE A C 1
ATOM 742 O O . PHE A 1 88 ? 8.115 -7.015 0.659 1.00 89.94 88 PHE A O 1
ATOM 749 N N . SER A 1 89 ? 7.152 -8.630 1.878 1.00 88.19 89 SER A N 1
ATOM 750 C CA . SER A 1 89 ? 8.364 -9.000 2.639 1.00 88.19 89 SER A CA 1
ATOM 751 C C . SER A 1 89 ? 9.594 -9.174 1.738 1.00 88.19 89 SER A C 1
ATOM 753 O O . SER A 1 89 ? 10.593 -8.482 1.909 1.00 88.19 89 SER A O 1
ATOM 755 N N . ASN A 1 90 ? 9.476 -10.001 0.697 1.00 86.25 90 ASN A N 1
ATOM 756 C CA . ASN A 1 90 ? 10.548 -10.264 -0.269 1.00 86.25 90 ASN A CA 1
ATOM 757 C C . ASN A 1 90 ? 10.981 -9.029 -1.077 1.00 86.25 90 ASN A C 1
ATOM 759 O O . ASN A 1 90 ? 12.119 -8.960 -1.535 1.00 86.25 90 ASN A O 1
ATOM 763 N N . PHE A 1 91 ? 10.071 -8.082 -1.321 1.00 85.94 91 PHE A N 1
ATOM 764 C CA . PHE A 1 91 ? 10.409 -6.829 -1.996 1.00 85.94 91 PHE A CA 1
ATOM 765 C C . PHE A 1 91 ? 11.185 -5.915 -1.045 1.00 85.94 91 PHE A C 1
ATOM 767 O O . PHE A 1 91 ? 12.223 -5.377 -1.421 1.00 85.94 91 PHE A O 1
ATOM 774 N N . LEU A 1 92 ? 10.720 -5.795 0.201 1.00 83.38 92 LEU A N 1
ATOM 775 C CA . LEU A 1 92 ? 11.377 -4.996 1.231 1.00 83.38 92 LEU A CA 1
ATOM 776 C C . LEU A 1 92 ? 12.799 -5.506 1.509 1.00 83.38 92 LEU A C 1
ATOM 778 O O . LEU A 1 92 ? 13.716 -4.698 1.545 1.00 83.38 92 LEU A O 1
ATOM 782 N N . GLU A 1 93 ? 13.013 -6.822 1.586 1.00 83.56 93 GLU A N 1
ATOM 783 C CA . GLU A 1 93 ? 14.350 -7.430 1.750 1.00 83.56 93 GLU A CA 1
ATOM 784 C C . GLU A 1 93 ? 15.316 -7.195 0.576 1.00 83.56 93 GLU A C 1
ATOM 786 O O . GLU A 1 93 ? 16.514 -7.412 0.712 1.00 83.56 93 GLU A O 1
ATOM 791 N N . ARG A 1 94 ? 14.820 -6.816 -0.608 1.00 75.19 94 ARG A N 1
ATOM 792 C CA . ARG A 1 94 ? 15.672 -6.518 -1.775 1.00 75.19 94 ARG A CA 1
ATOM 793 C C . ARG A 1 94 ? 16.064 -5.051 -1.868 1.00 75.19 94 ARG A C 1
ATOM 795 O O . ARG A 1 94 ? 17.040 -4.727 -2.539 1.00 75.19 94 ARG A O 1
ATOM 802 N N . VAL A 1 95 ? 15.252 -4.179 -1.279 1.00 67.44 95 VAL A N 1
ATOM 803 C CA . VAL A 1 95 ? 15.432 -2.724 -1.314 1.00 67.44 95 VAL A CA 1
ATOM 804 C C . VAL A 1 95 ? 16.210 -2.234 -0.086 1.00 67.44 95 VAL A C 1
ATOM 806 O O . VAL A 1 95 ? 16.855 -1.188 -0.166 1.00 67.44 95 VAL A O 1
ATOM 809 N N . TYR A 1 96 ? 16.182 -3.000 1.010 1.00 56.84 96 TYR A N 1
ATOM 810 C CA . TYR A 1 96 ? 16.924 -2.771 2.255 1.00 56.84 96 TYR A CA 1
ATOM 811 C C . TYR A 1 96 ? 18.069 -3.766 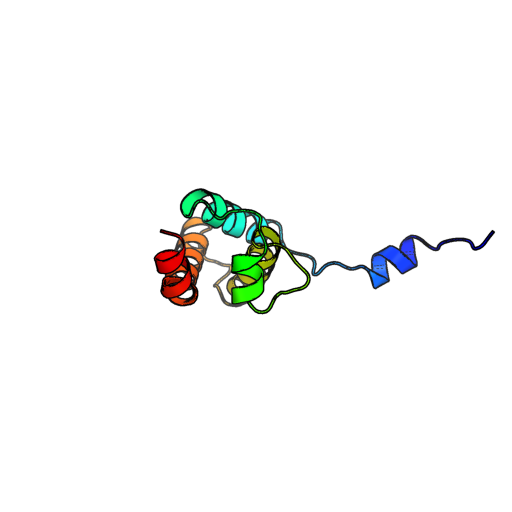2.434 1.00 56.84 96 TYR A C 1
ATOM 813 O O . TYR A 1 96 ? 19.141 -3.326 2.910 1.00 56.84 96 TYR A O 1
#

Mean predicted aligned error: 7.6 Å

Sequence (96 aa):
MPVIDYEQLRQAMKPDLISQEACNFANQLIAEYHIINNADLAEWMNEHHCNSHRALRLWAQRQLSSIDKDETRDEQYRQIRHLFQHDFSNFLERVY

pLDDT: mean 85.81, std 12.22, range [48.38, 96.81]

Solvent-accessible surface area (backbone atoms only — not comparable to full-atom values): 5635 Å² total; per-residue (Å²): 130,88,81,79,58,64,64,60,48,50,65,75,56,60,61,84,82,68,48,73,64,20,45,51,52,29,51,50,50,34,66,73,66,66,57,64,85,42,48,68,61,3,52,75,68,71,34,78,92,41,38,20,61,56,34,41,20,53,48,35,39,57,53,55,74,75,49,72,81,90,54,53,73,68,56,50,45,52,50,52,50,51,51,48,51,66,78,38,42,76,57,52,66,73,78,104